Protein AF-A0A942LE50-F1 (afdb_monomer_lite)

pLDDT: mean 90.83, std 9.97, range [49.56, 98.44]

Foldseek 3Di:
DCVLADPVLLVVLLVVQCVVLVVPDPPVCSVVVSVVQAVVQLVQLVVQVVPDDPPDDRDDDDDPQQLWCRHHNVSNNPPDPPDFGEAEDEDDDDDDDDGDGPYYHYDHHDPDDDPNVVSCVVVVD

Secondary structure (DSSP, 8-state):
-GGGS-HHHHHHHHHHHHHHTTT-S-HHHHHHHHHHHHHHHHHHHHHHHTT--TT--------HHHH-TTTSGGGGS-S-TT---EEEEESS----SS---SEEEEEPPPPP--HHHHHHHHTT-

Sequence (125 aa):
LDDRLPPEALAQQRTAIRDGHCGLLPEGQIGPMTRIQIARDRSMAQAALARLSPGQTVLLVAGNGHVRRDLGIPLHLGPLSGVRVLMAQAGSPAMPGAAQPDAVWPTPAVPARDHCAELQRQMGR

Radius of gyration: 16.22 Å; chains: 1; bounding box: 37×28×47 Å

Structure (mmCIF, N/CA/C/O backbone):
data_AF-A0A942LE50-F1
#
_entry.id   AF-A0A942LE50-F1
#
loop_
_atom_site.group_PDB
_atom_site.id
_atom_site.type_symbol
_atom_site.label_atom_id
_atom_site.label_alt_id
_atom_site.label_comp_id
_atom_site.label_asym_id
_atom_site.label_entity_id
_atom_site.label_seq_id
_atom_site.pdbx_PDB_ins_code
_atom_site.Cartn_x
_atom_site.Cartn_y
_atom_site.Cartn_z
_atom_site.occupancy
_atom_site.B_iso_or_equiv
_atom_site.auth_seq_id
_atom_site.auth_comp_id
_atom_site.auth_asym_id
_atom_site.auth_atom_id
_atom_site.pdbx_PDB_model_num
ATOM 1 N N . LEU A 1 1 ? -9.945 -12.628 -6.427 1.00 86.62 1 LEU A N 1
ATOM 2 C CA . LEU A 1 1 ? -8.964 -11.667 -5.869 1.00 86.62 1 LEU A CA 1
ATOM 3 C C . LEU A 1 1 ? -9.114 -10.327 -6.562 1.00 86.62 1 LEU A C 1
ATOM 5 O O . LEU A 1 1 ? -9.087 -9.318 -5.882 1.00 86.62 1 LEU A O 1
ATOM 9 N N . ASP A 1 2 ? -9.330 -10.320 -7.874 1.00 80.88 2 ASP A N 1
ATOM 10 C CA . ASP A 1 2 ? -9.624 -9.129 -8.679 1.00 80.88 2 ASP A CA 1
ATOM 11 C C . ASP A 1 2 ? -10.847 -8.342 -8.163 1.00 80.88 2 ASP A C 1
ATOM 13 O O . ASP A 1 2 ? -10.867 -7.124 -8.214 1.00 80.88 2 ASP A O 1
ATOM 17 N N . ASP A 1 3 ? -11.820 -9.038 -7.575 1.00 88.38 3 ASP A N 1
ATOM 18 C CA . ASP A 1 3 ? -13.025 -8.515 -6.918 1.00 88.38 3 ASP A CA 1
ATOM 19 C C . ASP A 1 3 ? -12.783 -7.903 -5.524 1.00 88.38 3 ASP A C 1
ATOM 21 O O . ASP A 1 3 ? -13.719 -7.454 -4.867 1.00 88.38 3 ASP A O 1
ATOM 25 N N . ARG A 1 4 ? -11.544 -7.946 -5.013 1.00 90.94 4 ARG A N 1
ATOM 26 C CA . ARG A 1 4 ? -11.212 -7.503 -3.645 1.00 90.94 4 ARG A CA 1
ATOM 27 C C . ARG A 1 4 ? -10.775 -6.053 -3.551 1.00 90.94 4 ARG A C 1
ATOM 29 O O . ARG A 1 4 ? -10.595 -5.574 -2.435 1.00 90.94 4 ARG A O 1
ATOM 36 N N . LEU A 1 5 ? -10.625 -5.386 -4.687 1.00 92.06 5 LEU A N 1
ATOM 37 C CA . LEU A 1 5 ? -10.377 -3.958 -4.787 1.00 92.06 5 LEU A CA 1
ATOM 38 C C . LEU A 1 5 ? -11.485 -3.318 -5.634 1.00 92.06 5 LEU A C 1
ATOM 40 O O . LEU A 1 5 ? -11.972 -3.959 -6.570 1.00 92.06 5 LEU A O 1
ATOM 44 N N . PRO A 1 6 ? -11.865 -2.059 -5.359 1.00 91.88 6 PRO A N 1
ATOM 45 C CA . PRO A 1 6 ? -12.646 -1.263 -6.300 1.00 91.88 6 PRO A CA 1
ATOM 46 C C . PRO A 1 6 ? -11.982 -1.227 -7.692 1.00 91.88 6 PRO A C 1
ATOM 48 O O . PRO A 1 6 ? -10.753 -1.296 -7.769 1.00 91.88 6 PRO A O 1
ATOM 51 N N . PRO A 1 7 ? -12.740 -1.078 -8.795 1.00 93.12 7 PRO A N 1
ATOM 52 C CA . PRO A 1 7 ? -12.176 -1.106 -10.149 1.00 93.12 7 PRO A CA 1
ATOM 53 C C . PRO A 1 7 ? -11.031 -0.109 -10.380 1.00 93.12 7 PRO A C 1
ATOM 55 O O . PRO A 1 7 ? -10.024 -0.461 -10.994 1.00 93.12 7 PRO A O 1
ATOM 58 N N . GLU A 1 8 ? -11.158 1.108 -9.845 1.00 91.75 8 GLU A N 1
ATOM 59 C CA . GLU A 1 8 ? -10.113 2.138 -9.891 1.00 91.75 8 GLU A CA 1
ATOM 60 C C . GLU A 1 8 ? -8.838 1.681 -9.167 1.00 91.75 8 GLU A C 1
ATOM 62 O O . GLU A 1 8 ? -7.754 1.691 -9.748 1.00 91.75 8 GLU A O 1
ATOM 67 N N . ALA A 1 9 ? -8.980 1.190 -7.933 1.00 92.44 9 ALA A N 1
ATOM 68 C CA . ALA A 1 9 ? -7.872 0.678 -7.134 1.00 92.44 9 ALA A CA 1
ATOM 69 C C . ALA A 1 9 ? -7.198 -0.533 -7.804 1.00 92.44 9 ALA A C 1
ATOM 71 O O . ALA A 1 9 ? -5.975 -0.643 -7.819 1.00 92.44 9 ALA A O 1
ATOM 72 N N . LEU A 1 10 ? -7.964 -1.427 -8.439 1.00 95.94 10 LEU A N 1
ATOM 73 C CA . LEU A 1 10 ? -7.400 -2.542 -9.203 1.00 95.94 10 LEU A CA 1
ATOM 74 C C . LEU A 1 10 ? -6.578 -2.055 -10.407 1.00 95.94 10 LEU A C 1
ATOM 76 O O . LEU A 1 10 ? -5.496 -2.586 -10.668 1.00 95.94 10 LEU A O 1
ATOM 80 N N . ALA A 1 11 ? -7.075 -1.061 -11.148 1.00 95.62 11 ALA A N 1
ATOM 81 C CA . ALA A 1 11 ? -6.352 -0.474 -12.274 1.00 95.62 11 ALA A CA 1
ATOM 82 C C . ALA A 1 11 ? -5.059 0.209 -11.808 1.00 95.62 11 ALA A C 1
ATOM 84 O O . ALA A 1 11 ? -3.989 -0.033 -12.368 1.00 95.62 11 ALA A O 1
ATOM 85 N N . GLN A 1 12 ? -5.136 0.982 -10.728 1.00 95.00 12 GLN A N 1
ATOM 86 C CA . GLN A 1 12 ? -3.984 1.649 -10.136 1.00 95.00 12 GLN A CA 1
ATOM 87 C C . GLN A 1 12 ? -2.958 0.643 -9.586 1.00 95.00 12 GLN A C 1
ATOM 89 O O . GLN A 1 12 ? -1.759 0.843 -9.769 1.00 95.00 12 GLN A O 1
ATOM 94 N N . GLN A 1 13 ? -3.398 -0.481 -9.010 1.00 95.75 13 GLN A N 1
ATOM 95 C CA . GLN A 1 13 ? -2.507 -1.557 -8.568 1.00 95.75 13 GLN A CA 1
ATOM 96 C C . GLN A 1 13 ? -1.797 -2.236 -9.747 1.00 95.75 13 GLN A C 1
ATOM 98 O O . GLN A 1 13 ? -0.621 -2.575 -9.645 1.00 95.75 13 GLN A O 1
ATOM 103 N N . ARG A 1 14 ? -2.464 -2.416 -10.895 1.00 97.31 14 ARG A N 1
ATOM 104 C CA . ARG A 1 14 ? -1.822 -2.931 -12.121 1.00 97.31 14 ARG A CA 1
ATOM 105 C C . ARG A 1 14 ? -0.746 -1.981 -12.641 1.00 97.31 14 ARG A C 1
ATOM 107 O O . ARG A 1 14 ? 0.328 -2.443 -13.019 1.00 97.31 14 ARG A O 1
ATOM 114 N N . THR A 1 15 ? -1.007 -0.675 -12.620 1.00 96.81 15 THR A N 1
ATOM 115 C CA . THR A 1 15 ? -0.004 0.345 -12.955 1.00 96.81 15 THR A CA 1
ATOM 116 C C . THR A 1 15 ? 1.164 0.308 -11.974 1.00 96.81 15 THR A C 1
ATOM 118 O O . THR A 1 15 ? 2.304 0.191 -12.406 1.00 96.81 15 THR A O 1
ATOM 121 N N . ALA A 1 16 ? 0.898 0.260 -10.666 1.00 94.94 16 ALA A N 1
ATOM 122 C CA . ALA A 1 16 ? 1.943 0.162 -9.648 1.00 94.94 16 ALA A CA 1
ATOM 123 C C . ALA A 1 16 ? 2.810 -1.099 -9.807 1.00 94.94 16 ALA A C 1
ATOM 125 O O . ALA A 1 16 ? 4.024 -1.034 -9.627 1.00 94.94 16 ALA A O 1
ATOM 126 N N . ILE A 1 17 ? 2.216 -2.238 -10.185 1.00 97.19 17 ILE A N 1
ATOM 127 C CA . ILE A 1 17 ? 2.976 -3.444 -10.525 1.00 97.19 17 ILE A CA 1
ATOM 128 C C . ILE A 1 17 ? 3.847 -3.208 -11.761 1.00 97.19 17 ILE A C 1
ATOM 130 O O . ILE A 1 17 ? 5.023 -3.560 -11.723 1.00 97.19 17 ILE A O 1
ATOM 134 N N . ARG A 1 18 ? 3.325 -2.610 -12.838 1.00 97.50 18 ARG A N 1
ATOM 135 C CA . ARG A 1 18 ? 4.122 -2.317 -14.041 1.00 97.50 18 ARG A CA 1
ATOM 136 C C . ARG A 1 18 ? 5.322 -1.428 -13.717 1.00 97.50 18 ARG A C 1
ATOM 138 O O . ARG A 1 18 ? 6.452 -1.773 -14.065 1.00 97.50 18 ARG A O 1
ATOM 145 N N . ASP A 1 19 ? 5.073 -0.336 -13.006 1.00 95.31 19 ASP A N 1
ATOM 146 C CA . ASP A 1 19 ? 6.074 0.676 -12.673 1.00 95.31 19 ASP A CA 1
ATOM 147 C C . ASP A 1 19 ? 7.104 0.129 -11.681 1.00 95.31 19 ASP A C 1
ATOM 149 O O . ASP A 1 19 ? 8.305 0.316 -11.860 1.00 95.31 19 ASP A O 1
ATOM 153 N N . GLY A 1 20 ? 6.656 -0.639 -10.682 1.00 93.38 20 GLY A N 1
ATOM 154 C CA . GLY A 1 20 ? 7.527 -1.309 -9.716 1.00 93.38 20 GLY A CA 1
ATOM 155 C C . GLY A 1 20 ? 8.439 -2.375 -10.332 1.00 93.38 20 GLY A C 1
ATOM 156 O O . GLY A 1 20 ? 9.443 -2.737 -9.726 1.00 93.38 20 GLY A O 1
ATOM 157 N N . HIS A 1 21 ? 8.123 -2.849 -11.540 1.00 96.44 21 HIS A N 1
ATOM 158 C CA . HIS A 1 21 ? 8.984 -3.731 -12.334 1.00 96.44 21 HIS A CA 1
ATOM 159 C C . HIS A 1 21 ? 9.647 -2.990 -13.508 1.00 96.44 21 HIS A C 1
ATOM 161 O O . HIS A 1 21 ? 10.092 -3.626 -14.463 1.00 96.44 21 HIS A O 1
ATOM 167 N N . CYS A 1 22 ? 9.693 -1.654 -13.467 1.00 96.62 22 CYS A N 1
ATOM 168 C CA . CYS A 1 22 ? 10.331 -0.792 -14.465 1.00 96.62 22 CYS A CA 1
ATOM 169 C C . CYS A 1 22 ? 9.849 -1.040 -15.910 1.00 96.62 22 CYS A C 1
ATOM 171 O O . CYS A 1 22 ? 10.619 -0.902 -16.859 1.00 96.62 22 CYS A O 1
ATOM 173 N N . GLY A 1 23 ? 8.595 -1.477 -16.088 1.00 96.06 23 GLY A N 1
ATOM 174 C CA . GLY A 1 23 ? 8.041 -1.853 -17.396 1.00 96.06 23 GLY A CA 1
ATOM 175 C C . GLY A 1 23 ? 8.659 -3.115 -18.018 1.00 96.06 23 GLY A C 1
ATOM 176 O O . GLY A 1 23 ? 8.424 -3.413 -19.187 1.00 96.06 23 GLY A O 1
ATOM 177 N N . LEU A 1 24 ? 9.465 -3.865 -17.263 1.00 96.00 24 LEU A N 1
ATOM 178 C CA . LEU A 1 24 ? 10.151 -5.061 -17.752 1.00 96.00 24 LEU A CA 1
ATOM 179 C C . LEU A 1 24 ? 9.312 -6.331 -17.600 1.00 96.00 24 LEU A C 1
ATOM 181 O O . LEU A 1 24 ? 9.559 -7.310 -18.309 1.00 96.00 24 LEU A O 1
ATOM 185 N N . LEU A 1 25 ? 8.327 -6.316 -16.695 1.00 95.75 25 LEU A N 1
ATOM 186 C CA . LEU A 1 25 ? 7.426 -7.442 -16.476 1.00 95.75 25 LEU A CA 1
ATOM 187 C C . LEU A 1 25 ? 6.557 -7.671 -17.727 1.00 95.75 25 LEU A C 1
ATOM 189 O O . LEU A 1 25 ? 5.911 -6.729 -18.186 1.00 95.75 25 LEU A O 1
ATOM 193 N N . PRO A 1 26 ? 6.494 -8.898 -18.278 1.00 95.88 26 PRO A N 1
ATOM 194 C CA . PRO A 1 26 ? 5.631 -9.187 -19.419 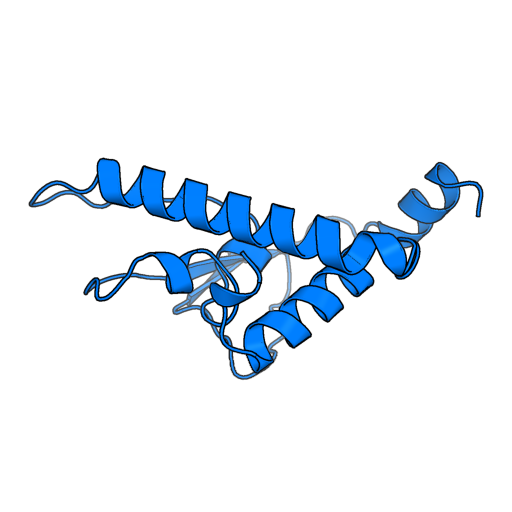1.00 95.88 26 PRO A CA 1
ATOM 195 C C . PRO A 1 26 ? 4.163 -8.859 -19.120 1.00 95.88 26 PRO A C 1
ATOM 197 O O . PRO A 1 26 ? 3.672 -9.179 -18.038 1.00 95.88 26 PRO A O 1
ATOM 200 N N . GLU A 1 27 ? 3.431 -8.300 -20.087 1.00 96.00 27 GLU A N 1
ATOM 201 C CA . GLU A 1 27 ? 2.041 -7.848 -19.878 1.00 96.00 27 GLU A CA 1
ATOM 202 C C . GLU A 1 27 ? 1.114 -8.955 -19.345 1.00 96.00 27 GLU A C 1
ATOM 204 O O . GLU A 1 27 ? 0.318 -8.724 -18.435 1.00 96.00 27 GLU A O 1
ATOM 209 N N . GLY A 1 28 ? 1.281 -10.198 -19.813 1.00 97.62 28 GLY A N 1
ATOM 210 C CA . GLY A 1 28 ? 0.524 -11.351 -19.306 1.00 97.62 28 GLY A CA 1
ATOM 211 C C . GLY A 1 28 ? 0.770 -11.682 -17.824 1.00 97.62 28 GLY A C 1
ATOM 212 O O . GLY A 1 28 ? -0.043 -12.369 -17.211 1.00 97.62 28 GLY A O 1
ATOM 213 N N . GLN A 1 29 ? 1.859 -11.183 -17.228 1.00 97.81 29 GLN A N 1
ATOM 214 C CA . GLN A 1 29 ? 2.219 -11.392 -15.820 1.00 97.81 29 GLN A CA 1
ATOM 215 C C . GLN A 1 29 ? 1.735 -10.270 -14.894 1.00 97.81 29 GLN A C 1
ATOM 217 O O . GLN A 1 29 ? 1.713 -10.459 -13.677 1.00 97.81 29 GLN A O 1
ATOM 222 N N . ILE A 1 30 ? 1.273 -9.137 -15.435 1.00 98.38 30 ILE A N 1
ATOM 223 C CA . ILE A 1 30 ? 0.773 -8.008 -14.636 1.00 98.38 30 ILE A CA 1
ATOM 224 C C . ILE A 1 30 ? -0.423 -8.447 -13.783 1.00 98.38 30 ILE A C 1
ATOM 226 O O . ILE A 1 30 ? -0.419 -8.264 -12.570 1.00 98.38 30 ILE A O 1
ATOM 230 N N . GLY A 1 31 ? -1.421 -9.096 -14.392 1.00 97.62 31 GLY A N 1
ATOM 231 C CA . GLY A 1 31 ? -2.601 -9.605 -13.683 1.00 97.62 31 GLY A CA 1
ATOM 232 C C . GLY A 1 31 ? -2.263 -10.594 -12.554 1.00 97.62 31 GLY A C 1
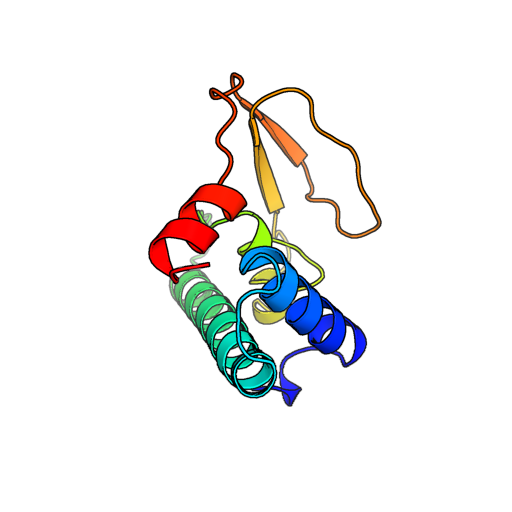ATOM 233 O O . GLY A 1 31 ? -2.670 -10.362 -11.411 1.00 97.62 31 GLY A O 1
ATOM 234 N N . PRO A 1 32 ? -1.508 -11.675 -12.829 1.00 98.12 32 PRO A N 1
ATOM 235 C CA . PRO A 1 32 ? -1.024 -12.598 -11.803 1.00 98.12 32 PRO A CA 1
ATOM 236 C C . PRO A 1 32 ? -0.262 -11.912 -10.660 1.00 98.12 32 PRO A C 1
ATOM 238 O O . PRO A 1 32 ? -0.567 -12.160 -9.491 1.00 98.12 32 PRO A O 1
ATOM 241 N N . MET A 1 33 ? 0.661 -10.997 -10.968 1.00 98.19 33 MET A N 1
ATOM 242 C CA . MET A 1 33 ? 1.416 -10.265 -9.948 1.00 98.19 33 MET A CA 1
ATOM 243 C C . MET A 1 33 ? 0.534 -9.331 -9.115 1.00 98.19 33 MET A C 1
ATOM 245 O O . MET A 1 33 ? 0.677 -9.288 -7.893 1.00 98.19 33 MET A O 1
ATOM 249 N N . THR A 1 34 ? -0.445 -8.658 -9.726 1.00 98.00 34 THR A N 1
ATOM 250 C CA . THR A 1 34 ? -1.451 -7.874 -8.995 1.00 98.00 34 THR A CA 1
ATOM 251 C C . THR A 1 34 ? -2.230 -8.747 -8.010 1.00 98.00 34 THR A C 1
ATOM 253 O O . THR A 1 34 ? -2.447 -8.346 -6.868 1.00 98.00 34 THR A O 1
ATOM 256 N N . ARG A 1 35 ? -2.608 -9.973 -8.395 1.00 97.94 35 ARG A N 1
ATOM 257 C CA . ARG A 1 35 ? -3.300 -10.906 -7.489 1.00 97.94 35 ARG A CA 1
ATOM 258 C C . ARG A 1 35 ? -2.419 -11.333 -6.316 1.00 97.94 35 ARG A C 1
ATOM 260 O O . ARG A 1 35 ? -2.928 -11.433 -5.203 1.00 97.94 35 ARG A O 1
ATOM 267 N N . ILE A 1 36 ? -1.121 -11.551 -6.542 1.00 98.06 36 ILE A N 1
ATOM 268 C CA . ILE A 1 36 ? -0.154 -11.842 -5.470 1.00 98.06 36 ILE A CA 1
ATOM 269 C C . ILE A 1 36 ? -0.059 -10.661 -4.501 1.00 98.06 36 ILE A C 1
ATOM 271 O O . ILE A 1 36 ? -0.078 -10.865 -3.288 1.00 98.06 36 ILE A O 1
ATOM 275 N N . GLN A 1 37 ? -0.007 -9.437 -5.023 1.00 97.06 37 GLN A N 1
ATOM 276 C CA . GLN A 1 37 ? 0.042 -8.221 -4.217 1.00 97.06 37 GLN A CA 1
ATOM 277 C C . GLN A 1 37 ? -1.194 -8.104 -3.306 1.00 97.06 37 GLN A C 1
ATOM 279 O O . GLN A 1 37 ? -1.048 -8.025 -2.088 1.00 97.06 37 GLN A O 1
ATOM 284 N N . ILE A 1 38 ? -2.397 -8.260 -3.872 1.00 97.81 38 ILE A N 1
ATOM 285 C CA . ILE A 1 38 ? -3.669 -8.277 -3.125 1.00 97.81 38 ILE A CA 1
ATOM 286 C C . ILE A 1 38 ? -3.690 -9.397 -2.073 1.00 97.81 38 ILE A C 1
ATOM 288 O O . ILE A 1 38 ? -4.144 -9.201 -0.947 1.00 97.81 38 ILE A O 1
ATOM 292 N N . ALA A 1 39 ? -3.203 -10.593 -2.419 1.00 98.00 39 ALA A N 1
ATOM 293 C CA . ALA A 1 39 ? -3.157 -11.714 -1.484 1.00 98.00 39 ALA A CA 1
ATOM 294 C C . ALA A 1 39 ? -2.238 -11.427 -0.285 1.00 98.00 39 ALA A C 1
ATOM 296 O O . ALA A 1 39 ? -2.606 -11.738 0.848 1.00 98.00 39 ALA A O 1
ATOM 297 N N . ARG A 1 40 ? -1.074 -10.805 -0.515 1.00 98.25 40 ARG A N 1
ATOM 298 C CA . ARG A 1 40 ? -0.144 -10.393 0.549 1.00 98.25 40 ARG A CA 1
ATOM 299 C C . ARG A 1 40 ? -0.770 -9.344 1.461 1.00 98.25 40 ARG A C 1
ATOM 301 O O . ARG A 1 40 ? -0.732 -9.516 2.677 1.00 98.25 40 ARG A O 1
ATOM 308 N N . ASP A 1 41 ? -1.393 -8.316 0.888 1.00 98.12 41 ASP A N 1
ATOM 309 C CA . ASP A 1 41 ? -2.062 -7.255 1.650 1.00 98.12 41 ASP A CA 1
ATOM 310 C C . ASP A 1 41 ? -3.177 -7.819 2.533 1.00 98.12 41 ASP A C 1
ATOM 312 O O . ASP A 1 41 ? -3.247 -7.537 3.731 1.00 98.12 41 ASP A O 1
ATOM 316 N N . ARG A 1 42 ? -3.999 -8.708 1.971 1.00 97.56 42 ARG A N 1
ATOM 317 C CA . ARG A 1 42 ? -5.063 -9.386 2.710 1.00 97.56 42 ARG A CA 1
ATOM 318 C C . ARG A 1 42 ? -4.520 -10.300 3.809 1.00 97.56 42 ARG A C 1
ATOM 320 O O . ARG A 1 42 ? -5.068 -10.304 4.908 1.00 97.56 42 ARG A O 1
ATOM 327 N N . SER A 1 43 ? -3.452 -11.050 3.540 1.00 98.25 43 SER A N 1
ATOM 328 C CA . SER A 1 43 ? -2.823 -11.920 4.539 1.00 98.25 43 SER A CA 1
ATOM 329 C C . SER A 1 43 ? -2.254 -11.116 5.709 1.00 98.25 43 SER A C 1
ATOM 331 O O . SER A 1 43 ? -2.408 -11.524 6.859 1.00 98.25 43 SER A O 1
ATOM 333 N N . MET A 1 44 ? -1.620 -9.972 5.440 1.00 98.44 44 MET A N 1
ATOM 334 C CA . MET A 1 44 ? -1.105 -9.087 6.487 1.00 98.44 44 MET A CA 1
ATOM 335 C C . MET A 1 44 ? -2.234 -8.446 7.300 1.00 98.44 44 MET A C 1
ATOM 337 O O . MET A 1 44 ? -2.156 -8.425 8.527 1.00 98.44 44 MET A O 1
ATOM 341 N N . ALA A 1 45 ? -3.311 -7.998 6.645 1.00 97.25 45 ALA A N 1
ATOM 342 C CA . ALA A 1 45 ? -4.504 -7.495 7.328 1.00 97.25 45 ALA A CA 1
ATOM 343 C C . ALA A 1 45 ? -5.105 -8.553 8.266 1.00 97.25 45 ALA A C 1
ATOM 345 O O . ALA A 1 45 ? -5.359 -8.276 9.434 1.00 97.25 45 ALA A O 1
ATOM 346 N N . GLN A 1 46 ? -5.266 -9.790 7.788 1.00 97.19 46 GLN A N 1
ATOM 347 C CA . GLN A 1 46 ? -5.773 -10.906 8.593 1.00 97.19 46 GLN A CA 1
ATOM 348 C C . GLN A 1 46 ? -4.864 -11.219 9.788 1.00 97.19 46 GLN A C 1
ATOM 350 O O . GLN A 1 46 ? -5.359 -11.423 10.894 1.00 97.19 46 GLN A O 1
ATOM 355 N N . ALA A 1 47 ? -3.544 -11.212 9.590 1.00 97.69 47 ALA A N 1
ATOM 356 C CA . ALA A 1 47 ? -2.584 -11.429 10.669 1.00 97.69 47 ALA A CA 1
ATOM 357 C C . ALA A 1 47 ? -2.628 -10.319 11.733 1.00 97.69 47 ALA A C 1
ATOM 359 O O . ALA A 1 47 ? -2.461 -10.610 12.919 1.00 97.69 47 ALA A O 1
ATOM 360 N N . ALA A 1 48 ? -2.862 -9.066 11.325 1.00 96.38 48 ALA A N 1
ATOM 361 C CA . ALA A 1 48 ? -3.042 -7.946 12.243 1.00 96.38 48 ALA A CA 1
ATOM 362 C C . ALA A 1 48 ? -4.359 -8.067 13.026 1.00 96.38 48 ALA A C 1
ATOM 364 O O . ALA A 1 48 ? -4.351 -7.977 14.251 1.00 96.38 48 ALA A O 1
ATOM 365 N N . LEU A 1 49 ? -5.467 -8.353 12.332 1.00 95.12 49 LEU A N 1
ATOM 366 C CA . LEU A 1 49 ? -6.789 -8.559 12.933 1.00 95.12 49 LEU A CA 1
ATOM 367 C C . LEU A 1 49 ? -6.785 -9.684 13.972 1.00 95.12 49 LEU A C 1
ATOM 369 O O . LEU A 1 49 ? -7.344 -9.523 15.051 1.00 95.12 49 LEU A O 1
ATOM 373 N N . ALA A 1 50 ? -6.100 -10.792 13.682 1.00 96.38 50 ALA A N 1
ATOM 374 C CA . ALA A 1 50 ? -5.986 -11.931 14.592 1.00 96.38 50 ALA A CA 1
ATOM 375 C C . ALA A 1 50 ? -5.218 -11.621 15.892 1.00 96.38 50 ALA A C 1
ATOM 377 O O . ALA A 1 50 ? -5.267 -12.414 16.829 1.00 96.38 50 ALA A O 1
ATOM 378 N N . ARG A 1 51 ? -4.490 -10.497 15.952 1.00 95.62 51 ARG A N 1
ATOM 379 C CA . ARG A 1 51 ? -3.742 -10.053 17.138 1.00 95.62 51 ARG A CA 1
ATOM 380 C C . ARG A 1 51 ? -4.385 -8.880 17.873 1.00 95.62 51 ARG A C 1
ATOM 382 O O . ARG A 1 51 ? -3.855 -8.464 18.900 1.00 95.62 51 ARG A O 1
ATOM 389 N N . LEU A 1 52 ? -5.502 -8.345 17.381 1.00 92.62 52 LEU A N 1
ATOM 390 C CA . LEU A 1 52 ? -6.203 -7.268 18.073 1.00 92.62 52 LEU A CA 1
ATOM 391 C C . LEU A 1 52 ? -6.782 -7.777 19.394 1.00 92.62 52 LEU A C 1
ATOM 393 O O . LEU A 1 52 ? -7.539 -8.743 19.422 1.00 92.62 52 LEU A O 1
ATOM 397 N N . SER A 1 53 ? -6.429 -7.096 20.483 1.00 93.38 53 SER A N 1
ATOM 398 C CA . SER A 1 53 ? -6.935 -7.360 21.831 1.00 93.38 53 SER A CA 1
ATOM 399 C C . SER A 1 53 ? -7.298 -6.038 22.515 1.00 93.38 53 SER A C 1
ATOM 401 O O . SER A 1 53 ? -6.655 -5.020 22.239 1.00 93.38 53 SER A O 1
ATOM 403 N N . PRO A 1 54 ? -8.307 -6.011 23.407 1.00 92.94 54 PRO A N 1
ATOM 404 C CA . PRO A 1 54 ? -8.680 -4.798 24.130 1.00 92.94 54 PRO A CA 1
ATOM 405 C C . PRO A 1 54 ? -7.486 -4.166 24.857 1.00 92.94 54 PRO A C 1
ATOM 407 O O . PRO A 1 54 ? -6.724 -4.855 25.532 1.00 92.94 54 PRO A O 1
ATOM 410 N N . GLY A 1 55 ? -7.323 -2.849 24.712 1.00 92.75 55 GLY A N 1
ATOM 411 C CA . GLY A 1 55 ? -6.235 -2.096 25.346 1.00 92.75 55 GLY A CA 1
ATOM 412 C C . GLY A 1 55 ? -4.850 -2.284 24.714 1.00 92.75 55 GLY A C 1
ATOM 413 O O . GLY A 1 55 ? -3.884 -1.725 25.227 1.00 92.75 55 GLY A O 1
ATOM 414 N N . GLN A 1 56 ? -4.731 -3.033 23.613 1.00 93.75 56 GLN A N 1
ATOM 415 C CA . GLN A 1 56 ? -3.470 -3.233 22.900 1.00 93.75 56 GLN A CA 1
ATOM 416 C C . GLN A 1 56 ? -3.497 -2.605 21.506 1.00 93.75 56 GLN A C 1
ATOM 418 O O . GLN A 1 56 ? -4.526 -2.571 20.832 1.00 93.75 56 GLN A O 1
ATOM 423 N N . THR A 1 57 ? -2.325 -2.163 21.052 1.00 94.25 57 THR A N 1
ATOM 424 C CA . THR A 1 57 ? -2.113 -1.650 19.696 1.00 94.25 57 THR A CA 1
ATOM 425 C C . THR A 1 57 ? -1.290 -2.651 18.899 1.00 94.25 57 THR A C 1
ATOM 427 O O . THR A 1 57 ? -0.209 -3.052 19.328 1.00 94.25 57 THR A O 1
ATOM 430 N N . VAL A 1 58 ? -1.768 -3.024 17.712 1.00 96.12 58 VAL A N 1
ATOM 431 C CA . VAL A 1 58 ? -0.994 -3.824 16.756 1.00 96.12 58 VAL A CA 1
ATOM 432 C C . VAL A 1 58 ? -0.209 -2.884 15.844 1.00 96.12 58 VAL A C 1
ATOM 434 O O . VAL A 1 58 ? -0.799 -2.081 15.124 1.00 96.12 58 VAL A O 1
ATOM 437 N N . LEU A 1 59 ? 1.121 -3.000 15.855 1.00 96.00 59 LEU A N 1
ATOM 438 C CA . LEU A 1 59 ? 2.001 -2.322 14.904 1.00 96.00 59 LEU A CA 1
ATOM 439 C C . LEU A 1 59 ? 2.366 -3.281 13.767 1.00 96.00 59 LEU A C 1
ATOM 441 O O . LEU A 1 59 ? 2.970 -4.326 14.001 1.00 96.00 59 LEU A O 1
ATOM 445 N N . LEU A 1 60 ? 2.024 -2.906 12.535 1.00 95.94 60 LEU A N 1
ATOM 446 C CA . LEU A 1 60 ? 2.390 -3.634 11.323 1.00 95.94 60 LEU A CA 1
ATOM 447 C C . LEU A 1 60 ? 3.392 -2.809 10.511 1.00 95.94 60 LEU A C 1
ATOM 449 O O . LEU A 1 60 ? 3.093 -1.686 10.115 1.00 95.94 60 LEU A O 1
ATOM 453 N N . VAL A 1 61 ? 4.566 -3.383 10.247 1.00 95.75 61 VAL A N 1
ATOM 454 C CA . VAL A 1 61 ? 5.609 -2.770 9.415 1.00 95.75 61 VAL A CA 1
ATOM 455 C C . VAL A 1 61 ? 5.626 -3.466 8.057 1.00 95.75 61 VAL A C 1
ATOM 457 O O . VAL A 1 61 ? 5.808 -4.680 7.983 1.00 95.75 61 VAL A O 1
ATOM 460 N N . ALA A 1 62 ? 5.427 -2.701 6.985 1.00 96.31 62 ALA A N 1
ATOM 461 C CA . ALA A 1 62 ? 5.417 -3.187 5.607 1.00 96.31 62 ALA A CA 1
ATOM 462 C C . ALA A 1 62 ? 5.964 -2.111 4.652 1.00 96.31 62 ALA A C 1
ATOM 464 O O . ALA A 1 62 ? 6.126 -0.954 5.037 1.00 96.31 62 ALA A O 1
ATOM 465 N N . GLY A 1 63 ? 6.257 -2.486 3.402 1.00 92.88 63 GLY A N 1
ATOM 466 C CA . GLY A 1 63 ? 6.718 -1.529 2.388 1.00 92.88 63 GLY A CA 1
ATOM 467 C C . GLY A 1 63 ? 5.660 -0.471 2.046 1.00 92.88 63 GLY A C 1
ATOM 468 O O . GLY A 1 63 ? 4.464 -0.739 2.139 1.00 92.88 63 GLY A O 1
ATOM 469 N N . ASN A 1 64 ? 6.091 0.712 1.588 1.00 90.19 64 ASN A N 1
ATOM 470 C CA . ASN A 1 64 ? 5.211 1.874 1.370 1.00 90.19 64 ASN A CA 1
ATOM 471 C C . ASN A 1 64 ? 3.987 1.573 0.492 1.00 90.19 64 ASN A C 1
ATOM 473 O O . ASN A 1 64 ? 2.889 2.027 0.799 1.00 90.19 64 ASN A O 1
ATOM 477 N N . GLY A 1 65 ? 4.144 0.755 -0.555 1.00 90.69 65 GLY A N 1
ATOM 478 C CA . GLY A 1 65 ? 3.023 0.338 -1.404 1.00 90.69 65 GLY A CA 1
ATOM 479 C C . GLY A 1 65 ? 1.928 -0.427 -0.648 1.00 90.69 65 GLY A C 1
ATOM 480 O O . GLY A 1 65 ? 0.751 -0.227 -0.922 1.00 90.69 65 GLY A O 1
ATOM 481 N N . HIS A 1 66 ? 2.300 -1.237 0.347 1.00 95.62 66 HIS A N 1
ATOM 482 C CA . HIS A 1 66 ? 1.374 -2.050 1.138 1.00 95.62 66 HIS A CA 1
ATOM 483 C C . HIS A 1 66 ? 0.566 -1.236 2.152 1.00 95.62 66 HIS A C 1
ATOM 485 O O . HIS A 1 66 ? -0.537 -1.628 2.519 1.00 95.62 66 HIS A O 1
ATOM 491 N N . VAL A 1 67 ? 1.101 -0.117 2.645 1.00 94.12 67 VAL A N 1
ATOM 492 C CA . VAL A 1 67 ? 0.441 0.680 3.698 1.00 94.12 67 VAL A CA 1
ATOM 493 C C . VAL A 1 67 ? -0.452 1.790 3.137 1.00 94.12 67 VAL A C 1
ATOM 495 O O . VAL A 1 67 ? -1.139 2.476 3.892 1.00 94.12 67 VAL A O 1
ATOM 498 N N . ARG A 1 68 ? -0.478 1.961 1.811 1.00 91.62 68 ARG A N 1
ATOM 499 C CA . ARG A 1 68 ? -1.337 2.924 1.117 1.00 91.62 68 ARG A CA 1
ATOM 500 C C . ARG A 1 68 ? -2.817 2.664 1.375 1.00 91.62 68 ARG A C 1
ATOM 502 O O . ARG A 1 68 ? -3.292 1.540 1.233 1.00 91.62 68 ARG A O 1
ATOM 509 N N . ARG A 1 69 ? -3.563 3.726 1.683 1.00 90.69 69 ARG A N 1
ATOM 510 C CA . ARG A 1 69 ? -5.005 3.647 1.968 1.00 90.69 69 ARG A CA 1
ATOM 511 C C . ARG A 1 69 ? -5.864 3.291 0.770 1.00 90.69 69 ARG A C 1
ATOM 513 O O . ARG A 1 69 ? -6.901 2.668 0.943 1.00 90.69 69 ARG A O 1
ATOM 520 N N . ASP A 1 70 ? -5.438 3.713 -0.410 1.00 89.94 70 ASP A N 1
ATOM 521 C CA . ASP A 1 70 ? -6.170 3.551 -1.660 1.00 89.94 70 ASP A CA 1
ATOM 522 C C . ASP A 1 70 ? -5.915 2.202 -2.343 1.00 89.94 70 ASP A C 1
ATOM 524 O O . ASP A 1 70 ? -6.635 1.867 -3.278 1.00 89.94 70 ASP A O 1
ATOM 528 N N . LEU A 1 71 ? -4.930 1.413 -1.882 1.00 90.75 71 LEU A N 1
ATOM 529 C CA . LEU A 1 71 ? -4.522 0.170 -2.556 1.00 90.75 71 LEU A CA 1
ATOM 530 C C . LEU A 1 71 ? -4.186 -1.015 -1.654 1.00 90.75 71 LEU A C 1
ATOM 532 O O . LEU A 1 71 ? -4.335 -2.156 -2.088 1.00 90.75 71 LEU A O 1
ATOM 536 N N . GLY A 1 72 ? -3.664 -0.765 -0.456 1.00 93.56 72 GLY A N 1
ATOM 537 C CA . GLY A 1 72 ? -2.970 -1.781 0.323 1.00 93.56 72 GLY A CA 1
ATOM 538 C C . GLY A 1 72 ? -3.794 -2.376 1.461 1.00 93.56 72 GLY A C 1
ATOM 539 O O . GLY A 1 72 ? -5.025 -2.426 1.439 1.00 93.56 72 GLY A O 1
ATOM 540 N N . ILE A 1 73 ? -3.082 -2.786 2.509 1.00 96.31 73 ILE A N 1
ATOM 541 C CA . ILE A 1 73 ? -3.601 -3.385 3.743 1.00 96.31 73 ILE A CA 1
ATOM 542 C C . ILE A 1 73 ? -4.846 -2.664 4.296 1.00 96.31 73 ILE A C 1
ATOM 544 O O . ILE A 1 73 ? -5.787 -3.373 4.665 1.00 96.31 73 ILE A O 1
ATOM 548 N N . PRO A 1 74 ? -4.923 -1.311 4.354 1.00 94.06 74 PRO A N 1
ATOM 549 C CA . PRO A 1 74 ? -6.080 -0.629 4.935 1.00 94.06 74 PRO A CA 1
ATOM 550 C C . PRO A 1 74 ? -7.427 -0.999 4.299 1.00 94.06 74 PRO A C 1
ATOM 552 O O . PRO A 1 74 ? -8.422 -1.076 5.016 1.00 94.06 74 PRO A O 1
ATOM 555 N N . LEU A 1 75 ? -7.468 -1.318 3.000 1.00 92.88 75 LEU A N 1
ATOM 556 C CA . LEU A 1 75 ? -8.700 -1.743 2.317 1.00 92.88 75 LEU A CA 1
ATOM 557 C C . LEU A 1 75 ? -9.211 -3.118 2.773 1.00 92.88 75 LEU A C 1
ATOM 559 O O . LEU A 1 75 ? -10.353 -3.486 2.503 1.00 92.88 75 LEU A O 1
ATOM 563 N N . HIS A 1 76 ? -8.378 -3.898 3.462 1.00 95.00 76 HIS A N 1
ATOM 564 C CA . HIS A 1 76 ? -8.697 -5.250 3.918 1.00 95.00 76 HIS A CA 1
ATOM 565 C C . HIS A 1 76 ? -8.947 -5.347 5.428 1.00 95.00 76 HIS A C 1
ATOM 567 O O . HIS A 1 76 ? -9.276 -6.429 5.913 1.00 95.00 76 HIS A O 1
ATOM 573 N N . LEU A 1 77 ? -8.815 -4.243 6.169 1.00 93.56 77 LEU A N 1
ATOM 574 C CA . LEU A 1 77 ? -9.023 -4.199 7.620 1.00 93.56 77 LEU A CA 1
ATOM 575 C C . LEU A 1 77 ? -10.508 -4.140 8.025 1.00 93.56 77 LEU A C 1
ATOM 577 O O . LEU A 1 77 ? -10.834 -4.408 9.178 1.00 93.56 77 LEU A O 1
ATOM 581 N N . GLY A 1 78 ? -11.415 -3.842 7.088 1.00 86.31 78 GLY A N 1
ATOM 582 C CA . GLY A 1 78 ? -12.839 -3.668 7.386 1.00 86.31 78 GLY A CA 1
ATOM 583 C C . GLY A 1 78 ? -13.123 -2.368 8.159 1.00 86.31 78 GLY A C 1
ATOM 584 O O . GLY A 1 78 ? -12.286 -1.465 8.162 1.00 86.31 78 GLY A O 1
ATOM 585 N N . PRO A 1 79 ? -14.296 -2.234 8.806 1.00 84.69 79 PRO A N 1
ATOM 586 C CA . PRO A 1 79 ? -14.731 -1.001 9.471 1.00 84.69 79 PRO A CA 1
ATOM 587 C C . PRO A 1 79 ? -14.067 -0.802 10.848 1.00 84.69 79 PRO A C 1
ATOM 589 O O . PRO A 1 79 ? -14.739 -0.592 11.855 1.00 84.69 79 PRO A O 1
ATOM 592 N N . LEU A 1 80 ? -12.738 -0.892 10.913 1.00 85.56 80 LEU A N 1
ATOM 593 C CA . LEU A 1 80 ? -11.987 -0.650 12.140 1.00 85.56 80 LEU A CA 1
ATOM 594 C C . LEU A 1 80 ? -11.806 0.846 12.403 1.00 85.56 80 LEU A C 1
ATOM 596 O O . LEU A 1 80 ? -11.261 1.583 11.582 1.00 85.56 80 LEU A O 1
ATOM 600 N N . SER A 1 81 ? -12.183 1.281 13.603 1.00 82.06 81 SER A N 1
ATOM 601 C CA . SER A 1 81 ? -11.805 2.592 14.128 1.00 82.06 81 SER A CA 1
ATOM 602 C C . SER A 1 81 ? -10.345 2.599 14.586 1.00 82.06 81 SER A C 1
ATOM 604 O O . SER A 1 81 ? -9.860 1.613 15.136 1.00 82.06 81 SER A O 1
ATOM 606 N N . GLY A 1 82 ? -9.658 3.732 14.431 1.00 87.31 82 GLY A N 1
ATOM 607 C CA . GLY A 1 82 ? -8.317 3.926 14.998 1.00 87.31 82 GLY A CA 1
ATOM 608 C C . GLY A 1 82 ? -7.161 3.365 14.164 1.00 87.31 82 GLY A C 1
ATOM 609 O O . GLY A 1 82 ? -6.032 3.334 14.647 1.00 87.31 82 GLY A O 1
ATOM 610 N N . VAL A 1 83 ? -7.400 2.963 12.911 1.00 93.25 83 VAL A N 1
ATOM 611 C CA . VAL A 1 83 ? -6.321 2.600 11.979 1.00 93.25 83 VAL A CA 1
ATOM 612 C C . VAL A 1 83 ? -5.520 3.848 11.617 1.00 93.25 83 VAL A C 1
ATOM 614 O O . VAL A 1 83 ? -6.059 4.791 11.031 1.00 93.25 83 VAL A O 1
ATOM 617 N N . ARG A 1 84 ? -4.222 3.836 11.934 1.00 93.62 84 ARG A N 1
ATOM 618 C CA . ARG A 1 84 ? -3.289 4.912 11.592 1.00 93.62 84 ARG A CA 1
ATOM 619 C C . ARG A 1 84 ? -2.229 4.433 10.608 1.00 93.62 84 ARG A C 1
ATOM 621 O O . ARG A 1 84 ? -1.643 3.373 10.807 1.00 93.62 84 ARG A O 1
ATOM 628 N N . VAL A 1 85 ? -1.975 5.220 9.567 1.00 93.56 85 VAL A N 1
ATOM 629 C CA . VAL A 1 85 ? -0.929 4.955 8.570 1.00 93.56 85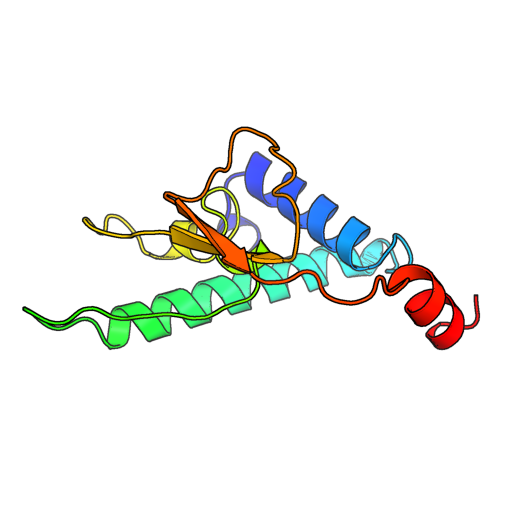 VAL A CA 1
ATOM 630 C C . VAL A 1 85 ? 0.194 5.964 8.756 1.00 93.56 85 VAL A C 1
ATOM 632 O O . VAL A 1 85 ? -0.016 7.165 8.599 1.00 93.56 85 VAL A O 1
ATOM 635 N N . LEU A 1 86 ? 1.390 5.463 9.052 1.00 92.44 86 LEU A N 1
ATOM 636 C CA . LEU A 1 86 ? 2.633 6.227 9.071 1.00 92.44 86 LEU A CA 1
ATOM 637 C C . LEU A 1 86 ? 3.536 5.699 7.953 1.00 92.44 86 LEU A C 1
ATOM 639 O O . LEU A 1 86 ? 3.719 4.487 7.845 1.00 92.44 86 LEU A O 1
ATOM 643 N N . MET A 1 87 ? 4.118 6.584 7.146 1.00 91.38 87 MET A N 1
ATOM 644 C CA . MET A 1 87 ? 5.146 6.203 6.171 1.00 91.38 87 MET A CA 1
ATOM 645 C C . MET A 1 87 ? 6.486 6.815 6.559 1.00 91.38 87 MET A C 1
ATOM 647 O O . MET A 1 87 ? 6.589 8.027 6.728 1.00 91.38 87 MET A O 1
ATOM 651 N N . ALA A 1 88 ? 7.516 5.981 6.684 1.00 89.62 88 ALA A N 1
ATOM 652 C CA . ALA A 1 88 ? 8.884 6.458 6.838 1.00 89.62 88 ALA A CA 1
ATOM 653 C C . ALA A 1 88 ? 9.473 6.764 5.454 1.00 89.62 88 ALA A C 1
ATOM 655 O O . ALA A 1 88 ? 9.433 5.915 4.560 1.00 89.62 88 ALA A O 1
ATOM 656 N N . GLN A 1 89 ? 10.015 7.967 5.269 1.00 86.81 89 GLN A N 1
ATOM 657 C CA . GLN A 1 89 ? 10.546 8.417 3.984 1.00 86.81 89 GLN A CA 1
ATOM 658 C C . GLN A 1 89 ? 11.944 9.008 4.144 1.00 86.81 89 GLN A C 1
ATOM 660 O O . GLN A 1 89 ? 12.151 9.934 4.924 1.00 86.81 89 GLN A O 1
ATOM 665 N N . ALA A 1 90 ? 12.891 8.470 3.376 1.00 87.62 90 ALA A N 1
ATOM 666 C CA . ALA A 1 90 ? 14.262 8.957 3.346 1.00 87.62 90 ALA A CA 1
ATOM 667 C C . ALA A 1 90 ? 14.374 10.236 2.508 1.00 87.62 90 ALA A C 1
ATOM 669 O O . ALA A 1 90 ? 13.856 10.300 1.392 1.00 87.62 90 ALA A O 1
ATOM 670 N N . GLY A 1 91 ? 15.104 11.225 3.026 1.00 82.06 91 GLY A N 1
ATOM 671 C CA . GLY A 1 91 ? 15.343 12.495 2.340 1.00 82.06 91 GLY A CA 1
ATOM 672 C C . GLY A 1 91 ? 14.137 13.438 2.360 1.00 82.06 91 GLY A C 1
ATOM 673 O O . GLY A 1 91 ? 13.270 13.352 3.229 1.00 82.06 91 GLY A O 1
ATOM 674 N N . SER A 1 92 ? 14.101 14.388 1.423 1.00 64.88 92 SER A N 1
ATOM 675 C CA . SER A 1 92 ? 13.000 15.349 1.331 1.00 64.88 92 SER A CA 1
ATOM 676 C C . SER A 1 92 ? 11.716 14.632 0.908 1.00 64.88 92 SER A C 1
ATOM 678 O O . SER A 1 92 ? 11.719 13.973 -0.137 1.00 64.88 92 SER A O 1
ATOM 680 N N . PRO A 1 93 ? 10.613 14.751 1.667 1.00 59.88 93 PRO A N 1
ATOM 681 C CA . PRO A 1 93 ? 9.354 14.166 1.253 1.00 59.88 93 PRO A CA 1
ATOM 682 C C . PRO A 1 93 ? 8.912 14.838 -0.049 1.00 59.88 93 PRO A C 1
ATOM 684 O O . PRO A 1 93 ? 8.531 16.008 -0.062 1.00 59.88 93 PRO A O 1
ATOM 687 N N . ALA A 1 94 ? 8.978 14.109 -1.165 1.00 54.75 94 ALA A N 1
ATOM 688 C CA . ALA A 1 94 ? 8.154 14.454 -2.312 1.00 54.75 94 ALA A CA 1
ATOM 689 C C . ALA A 1 94 ? 6.704 14.399 -1.822 1.00 54.75 94 ALA A C 1
ATOM 691 O O . ALA A 1 94 ? 6.327 13.430 -1.169 1.00 54.75 94 ALA A O 1
ATOM 692 N N . MET A 1 95 ? 5.921 15.440 -2.088 1.00 53.94 95 MET A N 1
ATOM 693 C CA . MET A 1 95 ? 4.480 15.460 -1.841 1.00 53.94 95 MET A CA 1
ATOM 694 C C . MET A 1 95 ? 3.767 14.923 -3.087 1.00 53.94 95 MET A C 1
ATOM 696 O O . MET A 1 95 ? 3.842 15.595 -4.118 1.00 53.94 95 MET A O 1
ATOM 700 N N . PRO A 1 96 ? 3.046 13.783 -3.037 1.00 49.56 96 PRO A N 1
ATOM 701 C CA . PRO A 1 96 ? 2.117 13.490 -4.122 1.00 49.56 96 PRO A CA 1
ATOM 702 C C . PRO A 1 96 ? 0.756 12.941 -3.656 1.00 49.56 96 PRO A C 1
ATOM 704 O O . PRO A 1 96 ? 0.654 11.866 -3.070 1.00 49.56 96 PRO A O 1
ATOM 707 N N . GLY A 1 97 ? -0.303 13.641 -4.074 1.00 56.44 97 GLY A N 1
ATOM 708 C CA . GLY A 1 97 ? -1.600 13.050 -4.433 1.00 56.44 97 GLY A CA 1
ATOM 709 C C . GLY A 1 97 ? -2.550 12.622 -3.305 1.00 56.44 97 GLY A C 1
ATOM 710 O O . GLY A 1 97 ? -2.242 12.688 -2.123 1.00 56.44 97 GLY A O 1
ATOM 711 N N . ALA A 1 98 ? -3.754 12.189 -3.700 1.00 51.25 98 ALA A N 1
ATOM 712 C CA . ALA A 1 98 ? -4.930 11.955 -2.847 1.00 51.25 98 ALA A CA 1
ATOM 713 C C . ALA A 1 98 ? -4.818 10.798 -1.822 1.00 51.25 98 ALA A C 1
ATOM 715 O O . ALA A 1 98 ? -5.734 10.594 -1.030 1.00 51.25 98 ALA A O 1
ATOM 716 N N . ALA A 1 99 ? -3.706 10.058 -1.795 1.00 64.25 99 ALA A N 1
ATOM 717 C CA . ALA A 1 99 ? -3.524 8.836 -1.005 1.00 64.25 99 ALA A CA 1
ATOM 718 C C . ALA A 1 99 ? -2.550 9.009 0.174 1.00 64.25 99 ALA A C 1
ATO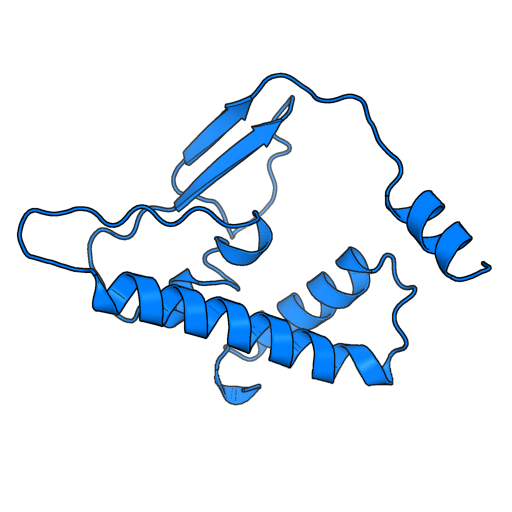M 720 O O . ALA A 1 99 ? -1.656 8.187 0.391 1.00 64.25 99 ALA A O 1
ATOM 721 N N . GLN A 1 100 ? -2.691 10.104 0.920 1.00 73.12 100 GLN A N 1
ATOM 722 C CA . GLN A 1 100 ? -1.731 10.462 1.963 1.00 73.12 100 GLN A CA 1
ATOM 723 C C . GLN A 1 100 ? -1.829 9.549 3.205 1.00 73.12 100 GLN A C 1
ATOM 725 O O . GLN A 1 100 ? -2.932 9.173 3.636 1.00 73.12 100 GLN A O 1
ATOM 730 N N . PRO A 1 101 ? -0.681 9.190 3.814 1.00 86.88 101 PRO A N 1
ATOM 731 C CA . PRO A 1 101 ? -0.664 8.629 5.161 1.00 86.88 101 PRO A CA 1
ATOM 732 C C . PRO A 1 101 ? -1.159 9.675 6.173 1.00 86.88 101 PRO A C 1
ATOM 734 O O . PRO A 1 101 ? -1.248 10.858 5.861 1.00 86.88 101 PRO A O 1
ATOM 737 N N . ASP A 1 102 ? -1.449 9.271 7.411 1.00 91.31 102 ASP A N 1
ATOM 738 C CA . ASP A 1 102 ? -1.766 10.248 8.469 1.00 91.31 102 ASP A CA 1
ATOM 739 C C . ASP A 1 102 ? -0.560 11.079 8.876 1.00 91.31 102 ASP A C 1
ATOM 741 O O . ASP A 1 102 ? -0.712 12.156 9.445 1.00 91.31 102 ASP A O 1
ATOM 745 N N . ALA A 1 103 ? 0.632 10.525 8.681 1.00 89.88 103 ALA A N 1
ATOM 746 C CA . ALA A 1 103 ? 1.881 11.188 8.975 1.00 89.88 103 ALA A CA 1
ATOM 747 C C . ALA A 1 103 ? 3.016 10.570 8.156 1.00 89.88 103 ALA A C 1
ATOM 749 O O . ALA A 1 103 ? 3.036 9.368 7.869 1.00 89.88 103 ALA A O 1
ATOM 750 N N . VAL A 1 104 ? 3.979 11.416 7.810 1.00 88.56 104 VAL A N 1
ATOM 751 C CA . VAL A 1 104 ? 5.243 11.017 7.197 1.00 88.56 104 VAL A CA 1
ATOM 752 C C . VAL A 1 104 ? 6.344 11.230 8.224 1.00 88.56 104 VAL A C 1
ATOM 754 O O . VAL A 1 104 ? 6.465 12.312 8.794 1.00 88.56 104 VAL A O 1
ATOM 757 N N . TRP A 1 105 ? 7.136 10.191 8.469 1.00 89.25 105 TRP A N 1
ATOM 758 C CA . TRP A 1 105 ? 8.306 10.257 9.332 1.00 89.25 105 TRP A CA 1
ATOM 759 C C . TRP A 1 105 ? 9.563 10.422 8.468 1.00 89.25 105 TRP A C 1
ATOM 761 O O . TRP A 1 105 ? 9.928 9.479 7.759 1.00 89.25 105 TRP A O 1
ATOM 771 N N . PRO A 1 106 ? 10.243 11.579 8.500 1.00 89.38 106 PRO A N 1
ATOM 772 C CA . PRO A 1 106 ? 11.465 11.766 7.734 1.00 89.38 106 PRO A CA 1
ATOM 773 C C . PRO A 1 106 ? 12.607 10.931 8.325 1.00 89.38 106 PRO A C 1
ATOM 775 O O . PRO A 1 106 ? 12.801 10.878 9.541 1.00 89.38 106 PRO A O 1
ATOM 778 N N . THR A 1 107 ? 13.392 10.297 7.463 1.00 88.81 107 THR A N 1
ATOM 779 C CA . THR A 1 107 ? 14.634 9.609 7.829 1.00 88.81 107 THR A CA 1
ATOM 780 C C . THR A 1 107 ? 15.815 10.190 7.045 1.00 88.81 107 THR A C 1
ATOM 782 O O . THR A 1 107 ? 15.611 10.825 6.001 1.00 88.81 107 THR A O 1
ATOM 785 N N . PRO A 1 108 ? 17.064 10.016 7.525 1.00 93.56 108 PRO A N 1
ATOM 786 C CA . PRO A 1 108 ? 18.241 10.437 6.773 1.00 93.56 108 PRO A CA 1
ATOM 787 C C . PRO A 1 108 ? 18.223 9.882 5.348 1.00 93.56 108 PRO A C 1
ATOM 789 O O . PRO A 1 108 ? 17.819 8.740 5.119 1.00 93.56 108 PRO A O 1
ATOM 792 N N . ALA A 1 109 ? 18.654 10.699 4.388 1.00 90.94 109 ALA A N 1
ATOM 793 C CA . ALA A 1 109 ? 18.737 10.275 2.999 1.00 90.94 109 ALA A CA 1
ATOM 794 C C . ALA A 1 109 ? 19.683 9.073 2.860 1.00 90.94 109 ALA A C 1
ATOM 796 O O . ALA A 1 109 ? 20.762 9.041 3.454 1.00 90.94 109 ALA A O 1
ATOM 797 N N . VAL A 1 110 ? 19.278 8.100 2.047 1.00 89.00 110 VAL A N 1
ATOM 798 C CA . VAL A 1 110 ? 20.140 6.992 1.625 1.00 89.00 110 VAL A CA 1
ATOM 799 C C . VAL A 1 110 ? 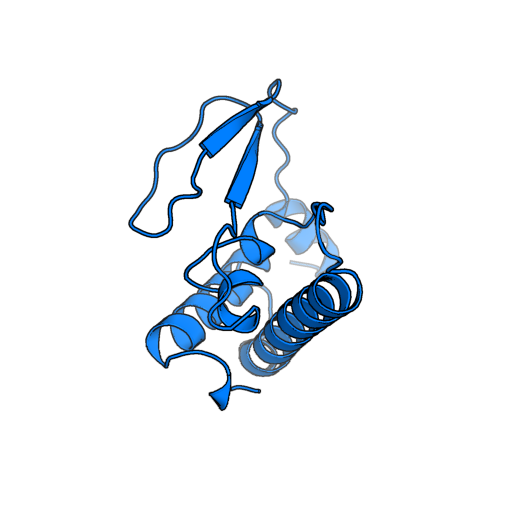20.784 7.332 0.278 1.00 89.00 110 VAL A C 1
ATOM 801 O O . VAL A 1 110 ? 20.188 8.086 -0.497 1.00 89.00 110 VAL A O 1
ATOM 804 N N . PRO A 1 111 ? 21.981 6.798 -0.033 1.00 91.25 111 PRO A N 1
ATOM 805 C CA . PRO A 1 111 ? 22.583 6.974 -1.349 1.00 91.25 111 PRO A CA 1
ATOM 806 C C . PRO A 1 111 ? 21.624 6.547 -2.463 1.00 91.25 111 PRO A C 1
ATOM 808 O O . PRO A 1 111 ? 20.990 5.493 -2.372 1.00 91.25 111 PRO A O 1
ATOM 811 N N . ALA A 1 112 ? 21.522 7.362 -3.514 1.00 88.38 112 ALA A N 1
ATOM 812 C CA . ALA A 1 112 ? 20.677 7.047 -4.656 1.00 88.38 112 ALA A CA 1
ATOM 813 C C . ALA A 1 112 ? 21.148 5.746 -5.327 1.00 88.38 112 ALA A C 1
ATOM 815 O O . ALA A 1 112 ? 22.338 5.568 -5.592 1.00 88.38 112 ALA A O 1
ATOM 816 N N . ARG A 1 113 ? 20.204 4.846 -5.616 1.00 90.94 113 ARG A N 1
ATOM 817 C CA . ARG A 1 113 ? 20.443 3.594 -6.337 1.00 90.94 113 ARG A CA 1
ATOM 818 C C . ARG A 1 113 ? 19.485 3.501 -7.510 1.00 90.94 113 ARG A C 1
ATOM 820 O O . ARG A 1 113 ? 18.277 3.650 -7.344 1.00 90.94 113 ARG A O 1
ATOM 827 N N . ASP A 1 114 ? 20.028 3.214 -8.686 1.00 94.25 114 ASP A N 1
ATOM 828 C CA . ASP A 1 114 ? 19.220 2.946 -9.869 1.00 94.25 114 ASP A CA 1
ATOM 829 C C . ASP A 1 114 ? 18.759 1.483 -9.871 1.00 94.25 114 ASP A C 1
ATOM 831 O O . ASP A 1 114 ? 19.417 0.581 -10.400 1.00 94.25 114 ASP A O 1
ATOM 835 N N . HIS A 1 115 ? 17.620 1.255 -9.220 1.00 93.25 115 HIS A N 1
ATOM 836 C CA . HIS A 1 115 ? 16.988 -0.058 -9.143 1.00 93.25 115 HIS A CA 1
ATOM 837 C C . HIS A 1 115 ? 16.527 -0.570 -10.513 1.00 93.25 115 HIS A C 1
ATOM 839 O O . HIS A 1 115 ? 16.528 -1.781 -10.736 1.00 93.25 115 HIS A O 1
ATOM 845 N N . CYS A 1 116 ? 16.169 0.325 -11.439 1.00 95.69 116 CYS A N 1
ATOM 846 C CA . CYS A 1 116 ? 15.712 -0.076 -12.763 1.00 95.69 116 CYS A CA 1
ATOM 847 C C . CYS A 1 116 ? 16.871 -0.538 -13.639 1.00 95.69 116 CYS A C 1
ATOM 849 O O . CYS A 1 116 ? 16.778 -1.619 -14.216 1.00 95.69 116 CYS A O 1
ATOM 851 N N . ALA A 1 117 ? 17.984 0.198 -13.682 1.00 96.50 117 ALA A N 1
ATOM 852 C CA . ALA A 1 117 ? 19.167 -0.236 -14.423 1.00 96.50 117 ALA A CA 1
ATOM 853 C C . ALA A 1 117 ? 19.725 -1.559 -13.880 1.00 96.50 117 ALA A C 1
ATOM 855 O O . ALA A 1 117 ? 20.207 -2.400 -14.636 1.00 96.50 117 ALA A O 1
ATOM 856 N N . GLU A 1 118 ? 19.667 -1.772 -12.563 1.00 95.31 118 GLU A N 1
ATOM 857 C CA . GLU A 1 118 ? 20.048 -3.054 -11.973 1.00 95.31 118 GLU A CA 1
ATOM 858 C C . GLU A 1 118 ? 19.144 -4.202 -12.420 1.00 95.31 118 GLU A C 1
ATOM 860 O O . GLU A 1 118 ? 19.652 -5.246 -12.836 1.00 95.31 118 GLU A O 1
ATOM 865 N N . LEU A 1 119 ? 17.827 -4.004 -12.385 1.00 95.19 119 LEU A N 1
ATOM 866 C CA . LEU A 1 119 ? 16.870 -5.012 -12.825 1.00 95.19 119 LEU A CA 1
ATOM 867 C C . LEU A 1 119 ? 17.004 -5.309 -14.329 1.00 95.19 119 LEU A C 1
ATOM 869 O O . LEU A 1 119 ? 16.959 -6.472 -14.722 1.00 95.19 119 LEU A O 1
ATOM 873 N N . GLN A 1 120 ? 17.236 -4.290 -15.164 1.00 95.50 120 GLN A N 1
ATOM 874 C CA . GLN A 1 120 ? 17.496 -4.452 -16.60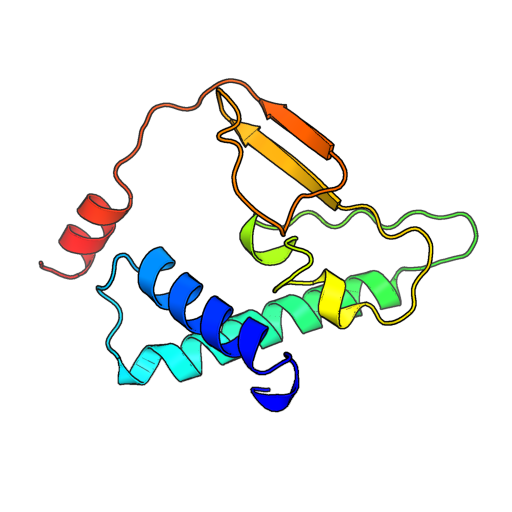2 1.00 95.50 120 GLN A CA 1
ATOM 875 C C . GLN A 1 120 ? 18.684 -5.384 -16.853 1.00 95.50 120 GLN A C 1
ATOM 877 O O . GLN A 1 120 ? 18.532 -6.383 -17.559 1.00 95.50 120 GLN A O 1
ATOM 882 N N . ARG A 1 121 ? 19.818 -5.139 -16.178 1.00 95.44 121 ARG A N 1
ATOM 883 C CA . ARG A 1 121 ? 21.006 -6.003 -16.271 1.00 95.44 121 ARG A CA 1
ATOM 884 C C . ARG A 1 121 ? 20.707 -7.444 -15.858 1.00 95.44 121 ARG A C 1
ATOM 886 O O . ARG A 1 121 ? 21.143 -8.370 -16.533 1.00 95.44 121 ARG A O 1
ATOM 893 N N . GLN A 1 122 ? 19.953 -7.645 -14.774 1.00 93.38 122 GLN A N 1
ATOM 894 C CA . GLN A 1 122 ? 19.562 -8.986 -14.309 1.00 93.38 122 GLN A CA 1
ATOM 895 C C . GLN A 1 122 ? 18.658 -9.717 -15.312 1.00 93.38 122 GLN A C 1
ATOM 897 O O . GLN A 1 122 ? 18.703 -10.941 -15.404 1.00 93.38 122 GLN A O 1
ATOM 902 N N . MET A 1 123 ? 17.855 -8.974 -16.074 1.00 89.88 123 MET A N 1
ATOM 903 C CA . MET A 1 123 ? 16.965 -9.505 -17.108 1.00 89.88 123 MET A CA 1
ATOM 904 C C . MET A 1 123 ? 17.621 -9.598 -18.495 1.00 89.88 123 MET A C 1
ATOM 906 O O . MET A 1 123 ? 16.940 -9.962 -19.454 1.00 89.88 123 MET A O 1
ATOM 910 N N . GLY A 1 124 ? 18.916 -9.281 -18.613 1.00 89.81 124 GLY A N 1
ATOM 911 C CA . GLY A 1 124 ? 19.658 -9.325 -19.875 1.00 89.81 124 GLY A CA 1
ATOM 912 C C . GLY A 1 124 ? 19.212 -8.274 -20.897 1.00 89.81 124 GLY A C 1
ATOM 913 O O . GLY A 1 124 ? 19.250 -8.553 -22.094 1.00 89.81 124 GLY A O 1
ATOM 914 N N . ARG A 1 125 ? 18.747 -7.107 -20.431 1.00 79.25 125 ARG A N 1
ATOM 915 C CA . ARG A 1 125 ? 18.383 -5.953 -21.266 1.00 79.25 125 ARG A CA 1
ATOM 916 C C . ARG A 1 125 ? 19.388 -4.817 -21.150 1.00 79.25 125 ARG A C 1
ATOM 918 O O . ARG A 1 125 ? 20.018 -4.696 -20.075 1.00 79.25 125 ARG A O 1
#